Protein AF-A0A3N4RTH4-F1 (afdb_monomer_lite)

Organism: NCBI:txid88074

Radius of gyration: 20.94 Å; chains: 1; bounding box: 50×32×53 Å

Foldseek 3Di:
DDDDDDPDPPPDPPPPDDDDDDDPVRVVDDDDDPVSVVVVVVVVVVPDPDDDPPPPPDDD

Sequence (60 aa):
MTTQDGKDRAAGEAPGESVRERSAEEREITAPTPADVRAKAEEGREDEEPEPPSADVQAP

Structure (mmCIF, N/CA/C/O backbone):
data_AF-A0A3N4RTH4-F1
#
_entry.id   AF-A0A3N4RTH4-F1
#
loop_
_atom_site.group_PDB
_atom_site.id
_atom_site.type_symbol
_atom_site.label_atom_id
_atom_site.label_alt_id
_atom_site.label_comp_id
_atom_site.label_asym_id
_atom_site.label_entity_id
_atom_site.label_seq_id
_atom_site.pdbx_PDB_ins_code
_atom_site.Cartn_x
_atom_site.Cartn_y
_atom_site.Cartn_z
_atom_site.occupancy
_atom_site.B_iso_or_equi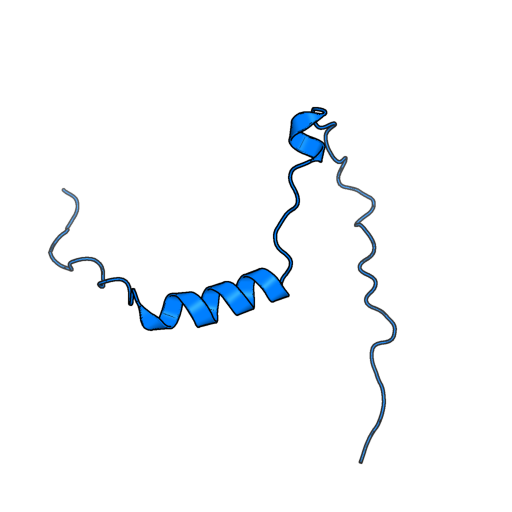v
_atom_site.auth_seq_id
_atom_site.auth_comp_id
_atom_site.auth_asym_id
_atom_site.auth_atom_id
_atom_site.pdbx_PDB_model_num
ATOM 1 N N . MET A 1 1 ? -31.786 -11.613 -16.281 1.00 37.00 1 MET A N 1
ATOM 2 C CA . MET A 1 1 ? -32.034 -10.263 -16.831 1.00 37.00 1 MET A CA 1
ATOM 3 C C . MET A 1 1 ? -30.786 -9.418 -16.608 1.00 37.00 1 MET A C 1
ATOM 5 O O . MET A 1 1 ? -30.305 -9.438 -15.488 1.00 37.00 1 MET A O 1
ATOM 9 N N . THR A 1 2 ? -30.329 -8.726 -17.665 1.00 52.81 2 THR A N 1
ATOM 10 C CA . THR A 1 2 ? -29.402 -7.563 -17.714 1.00 52.81 2 THR A CA 1
ATOM 11 C C . THR A 1 2 ? -27.946 -7.771 -17.238 1.00 52.81 2 THR A C 1
ATOM 13 O O . THR A 1 2 ? -27.709 -8.066 -16.079 1.00 52.81 2 THR A O 1
ATOM 16 N N . THR A 1 3 ? -26.960 -7.934 -18.138 1.00 57.53 3 THR A N 1
ATOM 17 C CA . THR A 1 3 ? -26.192 -6.972 -18.987 1.00 57.53 3 THR A CA 1
ATOM 18 C C . THR A 1 3 ? -25.086 -6.198 -18.258 1.00 57.53 3 THR A C 1
ATOM 20 O O . THR A 1 3 ? -25.377 -5.329 -17.450 1.00 57.53 3 THR A O 1
ATOM 23 N N . GLN A 1 4 ? -23.838 -6.517 -18.633 1.00 65.75 4 GLN A N 1
ATOM 24 C CA . GLN A 1 4 ? -22.769 -5.601 -19.064 1.00 65.75 4 GLN A CA 1
ATOM 25 C C . GLN A 1 4 ? -22.777 -4.186 -18.466 1.00 65.75 4 GLN A C 1
ATOM 27 O O . GLN A 1 4 ? -23.596 -3.376 -18.878 1.00 65.75 4 GLN A O 1
ATOM 32 N N . ASP A 1 5 ? -21.782 -3.862 -17.637 1.00 52.41 5 ASP A N 1
ATOM 33 C CA . ASP A 1 5 ? -21.160 -2.532 -17.646 1.00 52.41 5 ASP A CA 1
ATOM 34 C C . ASP A 1 5 ? -19.791 -2.561 -16.952 1.00 52.41 5 ASP A C 1
ATOM 36 O O . ASP A 1 5 ? -19.587 -3.328 -16.011 1.00 52.41 5 ASP A O 1
ATOM 40 N N . GLY A 1 6 ? -18.853 -1.738 -17.421 1.00 53.94 6 GLY A N 1
ATOM 41 C CA . GLY A 1 6 ? -17.581 -1.514 -16.730 1.00 53.94 6 GLY A CA 1
ATOM 42 C C . GLY A 1 6 ? -16.326 -1.898 -17.507 1.00 53.94 6 GLY A C 1
ATOM 43 O O . GLY A 1 6 ? -15.389 -2.450 -16.940 1.00 53.94 6 GLY A O 1
ATOM 44 N N . LYS A 1 7 ? -16.276 -1.564 -18.796 1.00 57.16 7 LYS A N 1
ATOM 45 C CA . LYS A 1 7 ? -15.057 -1.592 -19.616 1.00 57.16 7 LYS A CA 1
ATOM 46 C C . LYS A 1 7 ? -14.021 -0.521 -19.196 1.00 57.16 7 LYS A C 1
ATOM 48 O O . LYS A 1 7 ? -12.936 -0.484 -19.757 1.00 57.16 7 LYS A O 1
ATOM 53 N N . ASP A 1 8 ? -14.285 0.319 -18.191 1.00 54.38 8 ASP A N 1
ATOM 54 C CA . ASP A 1 8 ? -13.642 1.642 -18.116 1.00 54.38 8 ASP A CA 1
ATOM 55 C C . ASP A 1 8 ? -13.036 2.035 -16.758 1.00 54.38 8 ASP A C 1
ATOM 57 O O . ASP A 1 8 ? -13.140 3.186 -16.337 1.00 54.38 8 ASP A O 1
ATOM 61 N N . ARG A 1 9 ? -12.344 1.137 -16.047 1.00 53.19 9 ARG A N 1
ATOM 62 C CA . ARG A 1 9 ? -11.457 1.610 -14.964 1.00 53.19 9 ARG A CA 1
ATOM 63 C C . ARG A 1 9 ? -10.108 0.913 -14.946 1.00 53.19 9 ARG A C 1
ATOM 65 O O . ARG A 1 9 ? -9.609 0.489 -13.911 1.00 53.19 9 ARG A O 1
ATOM 72 N N . ALA A 1 10 ? -9.471 0.909 -16.111 1.00 55.47 10 ALA A N 1
ATOM 73 C CA . ALA A 1 10 ? -8.059 1.247 -16.144 1.00 55.47 10 ALA A CA 1
ATOM 74 C C . ALA A 1 10 ? -7.898 2.635 -15.485 1.00 55.47 10 ALA A C 1
ATOM 76 O O . ALA A 1 10 ? -7.981 3.661 -16.150 1.00 55.47 10 ALA A O 1
ATOM 77 N N . ALA A 1 11 ? -7.762 2.678 -14.157 1.00 57.38 11 ALA A N 1
ATOM 78 C CA . ALA A 1 11 ? -7.096 3.791 -13.497 1.00 57.38 11 ALA A CA 1
ATOM 79 C C . ALA A 1 11 ? -5.618 3.621 -13.894 1.00 57.38 11 ALA A C 1
ATOM 81 O O . ALA A 1 11 ? -4.900 2.840 -13.291 1.00 57.38 11 ALA A O 1
ATOM 82 N N . GLY A 1 12 ? -5.164 4.139 -15.033 1.00 51.59 12 GLY A N 1
ATOM 83 C CA . GLY A 1 12 ? -5.282 5.560 -15.312 1.00 51.59 12 GLY A CA 1
ATOM 84 C C . GLY A 1 12 ? -4.469 6.256 -14.233 1.00 51.59 12 GLY A C 1
ATOM 85 O O . GLY A 1 12 ? -5.043 6.905 -13.367 1.00 51.59 12 GLY A O 1
ATOM 86 N N . GLU A 1 13 ? -3.164 5.962 -14.221 1.00 60.00 13 GLU A N 1
ATOM 87 C CA . GLU A 1 13 ? -2.141 6.650 -13.439 1.00 60.00 13 GLU A CA 1
ATOM 88 C C . GLU A 1 13 ? -2.473 8.141 -13.472 1.00 60.00 13 GLU A C 1
ATOM 90 O O . GLU A 1 13 ? -2.525 8.736 -14.550 1.00 60.00 13 GLU A O 1
ATOM 95 N N . ALA A 1 14 ? -2.853 8.707 -12.324 1.00 58.12 14 ALA A N 1
ATOM 96 C CA . ALA A 1 14 ? -3.242 10.105 -12.251 1.00 58.12 14 ALA A CA 1
ATOM 97 C C . ALA A 1 14 ? -2.047 10.939 -12.747 1.00 58.12 14 ALA A C 1
ATOM 99 O O . ALA A 1 14 ? -1.001 10.928 -12.092 1.00 58.12 14 ALA A O 1
ATOM 100 N N . PRO A 1 15 ? -2.142 11.636 -13.896 1.00 60.59 15 PRO A N 1
ATOM 101 C CA . PRO A 1 15 ? -0.998 12.328 -14.455 1.00 60.59 15 PRO A CA 1
ATOM 102 C C . PRO A 1 15 ? -0.890 13.656 -13.711 1.00 60.59 15 PRO A C 1
ATOM 104 O O . PRO A 1 15 ? -1.499 14.654 -14.092 1.00 60.59 15 PRO A O 1
ATOM 107 N N . GLY A 1 16 ? -0.192 13.650 -12.581 1.00 56.53 16 GLY A N 1
ATOM 108 C CA . GLY A 1 16 ? -0.053 14.849 -11.758 1.00 56.53 16 GLY A CA 1
ATOM 109 C C . GLY A 1 16 ? 0.748 14.675 -10.478 1.00 56.53 16 GLY A C 1
ATOM 110 O O . GLY A 1 16 ? 1.262 15.665 -9.965 1.00 56.53 16 GLY A O 1
ATOM 111 N N . GLU A 1 17 ? 0.910 13.451 -9.976 1.00 61.72 17 GLU A N 1
ATOM 112 C CA . GLU A 1 17 ? 1.820 13.198 -8.862 1.00 61.72 17 GLU A CA 1
ATOM 113 C C . GLU A 1 17 ? 3.199 12.860 -9.430 1.00 61.72 17 GLU A C 1
ATOM 115 O O . GLU A 1 17 ? 3.381 11.842 -10.098 1.00 61.72 17 GLU A O 1
ATOM 120 N N . SER A 1 18 ? 4.181 13.740 -9.229 1.00 68.50 18 SER A N 1
ATOM 121 C CA . SER A 1 18 ? 5.561 13.407 -9.560 1.00 68.50 18 SER A CA 1
ATOM 122 C C . SER A 1 18 ? 6.014 12.276 -8.638 1.00 68.50 18 SER A C 1
ATOM 124 O O . SER A 1 18 ? 6.291 12.481 -7.455 1.00 68.50 18 SER A O 1
ATOM 126 N N . VAL A 1 19 ? 6.079 11.059 -9.179 1.00 78.50 19 VAL A N 1
ATOM 127 C CA . VAL A 1 19 ? 6.670 9.921 -8.474 1.0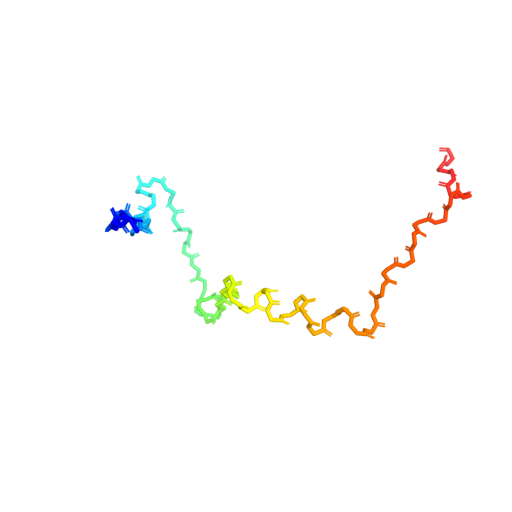0 78.50 19 VAL A CA 1
ATOM 128 C C . VAL A 1 19 ? 8.128 10.275 -8.200 1.00 78.50 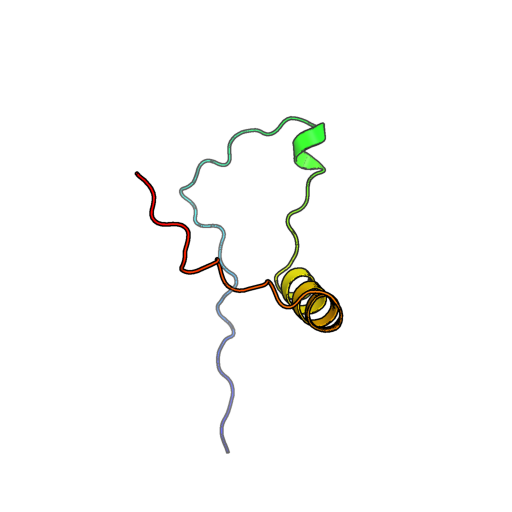19 VAL A C 1
ATOM 130 O O . VAL A 1 19 ? 8.905 10.512 -9.126 1.00 78.50 19 VAL A O 1
ATOM 133 N N . ARG A 1 20 ? 8.491 10.370 -6.918 1.00 85.19 20 ARG A N 1
ATOM 134 C CA . ARG A 1 20 ? 9.873 10.646 -6.513 1.00 85.19 20 ARG A CA 1
ATOM 135 C C . ARG A 1 20 ? 10.773 9.515 -6.999 1.00 85.19 20 ARG A C 1
ATOM 137 O O . ARG A 1 20 ? 10.387 8.346 -6.954 1.00 85.19 20 ARG A O 1
ATOM 144 N N . GLU A 1 21 ? 11.972 9.865 -7.453 1.00 89.94 21 GLU A N 1
ATOM 145 C CA . GLU A 1 21 ? 12.976 8.864 -7.800 1.00 89.94 21 GLU A CA 1
ATOM 146 C C . GLU A 1 21 ? 13.284 8.001 -6.570 1.00 89.94 21 GLU A C 1
ATOM 148 O O . GLU A 1 21 ? 13.493 8.516 -5.473 1.00 89.94 21 GLU A O 1
ATOM 153 N N . ARG A 1 22 ? 13.261 6.680 -6.766 1.00 88.88 22 ARG A N 1
ATOM 154 C CA . ARG A 1 22 ? 13.547 5.673 -5.739 1.00 88.88 22 ARG A CA 1
ATOM 155 C C . ARG A 1 22 ? 14.928 5.070 -5.979 1.00 88.88 22 ARG A C 1
ATOM 157 O O . ARG A 1 22 ? 15.299 4.850 -7.139 1.00 88.88 22 ARG A O 1
ATOM 164 N N . SER A 1 23 ? 15.648 4.759 -4.902 1.00 91.69 23 SER A N 1
ATOM 165 C CA . SER A 1 23 ? 16.920 4.020 -4.949 1.00 91.69 23 SER A CA 1
ATOM 166 C C . SER A 1 23 ? 16.733 2.646 -5.607 1.00 91.69 23 SER A C 1
ATOM 168 O O . SER A 1 23 ? 15.615 2.141 -5.670 1.00 91.69 23 SER A O 1
ATOM 170 N N . ALA A 1 24 ? 17.807 2.014 -6.097 1.00 91.25 24 ALA A N 1
ATOM 171 C CA . ALA A 1 24 ? 17.713 0.703 -6.760 1.00 91.25 24 ALA A CA 1
ATOM 172 C C . ALA A 1 24 ? 16.996 -0.342 -5.884 1.00 91.25 24 ALA A C 1
ATOM 174 O O . ALA A 1 24 ? 16.054 -0.985 -6.333 1.00 91.25 24 ALA A O 1
ATOM 175 N N . GLU A 1 25 ? 17.377 -0.391 -4.611 1.00 91.94 25 GLU A N 1
ATOM 176 C CA . GLU A 1 25 ? 16.813 -1.238 -3.552 1.00 91.94 25 GLU A CA 1
ATOM 177 C C . GLU A 1 25 ? 15.323 -0.934 -3.312 1.00 91.94 25 GLU A C 1
ATOM 179 O O . GLU A 1 25 ? 14.480 -1.821 -3.232 1.00 91.94 25 GLU A O 1
ATOM 184 N N . GLU A 1 26 ? 14.954 0.347 -3.270 1.00 90.12 26 GLU A N 1
ATOM 185 C CA . GLU A 1 26 ? 13.569 0.769 -3.037 1.00 90.12 26 GLU A CA 1
ATOM 186 C C . GLU A 1 26 ? 12.638 0.449 -4.211 1.00 90.12 26 GLU A C 1
ATOM 188 O O . GLU A 1 26 ? 11.419 0.379 -4.033 1.00 90.12 26 GLU A O 1
ATOM 193 N N . ARG A 1 27 ? 13.181 0.277 -5.422 1.00 88.38 27 ARG A N 1
ATOM 194 C CA . ARG A 1 27 ? 12.406 -0.117 -6.610 1.00 88.38 27 ARG A CA 1
ATOM 195 C C . ARG A 1 27 ? 12.070 -1.605 -6.620 1.00 88.38 27 ARG A C 1
ATOM 197 O O . ARG A 1 27 ? 11.129 -1.977 -7.315 1.00 88.38 27 ARG A O 1
ATOM 204 N N . GLU A 1 28 ? 12.785 -2.419 -5.847 1.00 92.44 28 GLU A N 1
ATOM 205 C CA . GLU A 1 28 ? 12.488 -3.845 -5.663 1.00 92.44 28 GLU A CA 1
ATOM 206 C C . GLU A 1 28 ? 11.283 -4.056 -4.730 1.00 92.44 28 GLU A C 1
ATOM 208 O O . GLU A 1 28 ? 10.591 -5.073 -4.813 1.00 92.44 28 GLU A O 1
ATOM 213 N N . ILE A 1 29 ? 10.971 -3.067 -3.882 1.00 89.81 29 ILE A N 1
ATOM 214 C CA . ILE A 1 29 ? 9.818 -3.106 -2.980 1.00 89.81 29 ILE A CA 1
ATOM 215 C C . ILE A 1 29 ? 8.524 -2.971 -3.790 1.00 89.81 29 ILE A C 1
ATOM 217 O O . ILE A 1 29 ? 8.240 -1.930 -4.398 1.00 89.81 29 ILE A O 1
ATOM 221 N N . THR A 1 30 ? 7.715 -4.031 -3.747 1.00 89.81 30 THR A N 1
ATOM 222 C CA . THR A 1 30 ? 6.388 -4.099 -4.367 1.00 89.81 30 THR A CA 1
ATOM 223 C C . THR A 1 30 ? 5.314 -4.024 -3.287 1.00 89.81 30 THR A C 1
ATOM 225 O O . THR A 1 30 ? 5.372 -4.747 -2.294 1.00 89.81 30 THR A O 1
ATOM 228 N N . ALA A 1 31 ? 4.335 -3.137 -3.468 1.00 90.56 31 ALA A N 1
ATOM 229 C CA . ALA A 1 31 ? 3.185 -3.065 -2.574 1.00 90.56 31 ALA A CA 1
ATOM 230 C C . ALA A 1 31 ? 2.296 -4.313 -2.745 1.00 90.56 31 ALA A C 1
ATOM 232 O O . ALA A 1 31 ? 2.152 -4.796 -3.872 1.00 90.56 31 ALA A O 1
ATOM 233 N N . PRO A 1 32 ? 1.675 -4.825 -1.668 1.00 93.00 32 PRO A N 1
ATOM 234 C CA . PRO A 1 32 ? 0.744 -5.940 -1.776 1.00 93.00 32 PRO A CA 1
ATOM 235 C C . PRO A 1 32 ? -0.441 -5.570 -2.670 1.00 93.00 32 PRO A C 1
ATOM 237 O O . PRO A 1 32 ? -0.928 -4.433 -2.665 1.00 93.00 32 PRO A O 1
ATOM 240 N N . THR A 1 33 ? -0.938 -6.543 -3.425 1.00 94.25 33 THR A N 1
ATOM 241 C CA . THR A 1 33 ? -2.161 -6.373 -4.204 1.00 94.25 33 THR A CA 1
ATOM 242 C C . THR A 1 33 ? -3.384 -6.358 -3.281 1.00 94.25 33 THR A C 1
ATOM 244 O O . THR A 1 33 ? -3.358 -6.905 -2.174 1.00 94.25 33 THR A O 1
ATOM 247 N N . PRO A 1 34 ? -4.524 -5.807 -3.733 1.00 94.12 34 PRO A N 1
ATOM 248 C CA . PRO A 1 34 ? -5.775 -5.913 -2.984 1.00 94.12 34 PRO A CA 1
ATOM 249 C C . PRO A 1 34 ? -6.208 -7.359 -2.691 1.00 94.12 34 PRO A C 1
ATOM 251 O O . PRO A 1 34 ? -6.931 -7.591 -1.726 1.00 94.12 34 PRO A O 1
ATOM 254 N N . ALA A 1 35 ? -5.798 -8.328 -3.517 1.00 95.19 35 ALA A N 1
ATOM 255 C CA . ALA A 1 35 ? -6.047 -9.743 -3.262 1.00 95.19 35 ALA A CA 1
ATOM 256 C C . ALA A 1 35 ? -5.171 -10.266 -2.114 1.00 95.19 35 ALA A C 1
ATOM 258 O O . ALA A 1 35 ? -5.698 -10.938 -1.230 1.00 95.19 35 ALA A O 1
ATOM 259 N N . ASP A 1 36 ? -3.890 -9.882 -2.073 1.00 92.94 36 ASP A N 1
ATOM 260 C CA . ASP A 1 36 ? -2.963 -10.246 -0.990 1.00 92.94 36 ASP A CA 1
ATOM 261 C C . ASP A 1 36 ? -3.464 -9.735 0.365 1.00 92.94 36 ASP A C 1
ATOM 263 O O . ASP A 1 36 ? -3.442 -10.461 1.357 1.00 92.94 36 ASP A O 1
ATOM 267 N N . VAL A 1 37 ? -4.000 -8.510 0.397 1.00 92.00 37 VAL A N 1
ATOM 268 C CA . VAL A 1 37 ? -4.606 -7.925 1.605 1.00 92.00 37 VAL A CA 1
ATOM 269 C C . VAL A 1 37 ? -5.824 -8.730 2.074 1.00 92.00 37 VAL A C 1
ATOM 271 O O . VAL A 1 37 ? -5.981 -8.963 3.270 1.00 92.00 37 VAL A O 1
ATOM 274 N N . ARG A 1 38 ? -6.687 -9.182 1.153 1.00 91.12 38 ARG A N 1
ATOM 275 C CA . ARG A 1 38 ? -7.862 -10.004 1.501 1.00 91.12 38 ARG A CA 1
ATOM 276 C C . ARG A 1 38 ? -7.459 -11.391 1.989 1.00 91.12 38 ARG A C 1
ATOM 278 O O . ARG A 1 38 ? -8.021 -11.855 2.970 1.00 91.12 38 ARG A O 1
ATOM 285 N N . ALA A 1 39 ? -6.488 -12.025 1.336 1.00 90.00 39 ALA A N 1
ATOM 286 C CA . ALA A 1 39 ? -5.984 -13.334 1.739 1.00 90.00 39 ALA A CA 1
ATOM 287 C C . ALA A 1 39 ? -5.381 -13.290 3.153 1.00 90.00 39 ALA A C 1
ATOM 289 O O . ALA A 1 39 ? -5.765 -14.088 4.002 1.00 90.00 39 ALA A O 1
ATOM 290 N N . LYS A 1 40 ? -4.541 -12.284 3.439 1.00 83.56 40 LYS A N 1
ATOM 291 C CA . LYS A 1 40 ? -4.013 -11.999 4.785 1.00 83.56 40 LYS A CA 1
ATOM 292 C C . LYS A 1 40 ? -5.113 -11.805 5.834 1.00 83.56 40 LYS A C 1
ATOM 294 O O . LYS A 1 40 ? -4.947 -12.225 6.972 1.00 83.56 40 LYS A O 1
ATOM 299 N N . ALA A 1 41 ? -6.215 -11.143 5.475 1.00 83.25 41 ALA A N 1
ATOM 300 C CA . ALA A 1 41 ? -7.324 -10.893 6.396 1.00 83.25 41 ALA A CA 1
ATOM 301 C C . ALA A 1 41 ? -8.127 -12.158 6.732 1.00 83.25 41 ALA A C 1
ATOM 303 O O . ALA A 1 41 ? -8.685 -12.238 7.819 1.00 83.25 41 ALA A O 1
ATOM 304 N N . GLU A 1 42 ? -8.201 -13.128 5.821 1.00 79.88 42 GLU A N 1
ATOM 305 C CA . GLU A 1 42 ? -8.797 -14.436 6.115 1.00 79.88 42 GLU A CA 1
ATOM 306 C C . GLU A 1 42 ? -7.828 -15.305 6.938 1.00 79.88 42 GLU A C 1
ATOM 308 O O . GLU A 1 42 ? -8.263 -15.944 7.886 1.00 79.88 42 GLU A O 1
ATOM 313 N N . GLU A 1 43 ? -6.519 -15.247 6.656 1.00 76.56 43 GLU A N 1
ATOM 314 C CA . GLU A 1 43 ? -5.468 -15.948 7.419 1.00 76.56 43 GLU A CA 1
ATOM 315 C C . GLU A 1 43 ? -5.354 -15.445 8.875 1.00 76.56 43 GLU A C 1
ATOM 317 O O . GLU A 1 43 ? -5.189 -16.236 9.796 1.00 76.56 43 GLU A O 1
ATOM 322 N N . GLY A 1 44 ? -5.491 -14.134 9.109 1.00 64.06 44 GLY A N 1
ATOM 323 C CA . GLY A 1 44 ? -5.377 -13.524 10.442 1.00 64.06 44 GLY A CA 1
ATOM 324 C C . GLY A 1 44 ? -6.631 -13.608 11.323 1.00 64.06 44 GLY A C 1
ATOM 325 O O . GLY A 1 44 ? -6.568 -13.242 12.493 1.00 64.06 44 GLY A O 1
ATOM 326 N N . ARG A 1 45 ? -7.775 -14.071 10.797 1.00 58.56 45 ARG A N 1
ATOM 327 C CA . ARG A 1 45 ? -9.005 -14.254 11.596 1.00 58.56 45 ARG A CA 1
ATOM 328 C C . ARG A 1 45 ? -8.988 -15.508 12.462 1.00 58.56 45 ARG A C 1
ATOM 330 O O . ARG A 1 45 ? -9.847 -15.632 13.330 1.00 58.56 45 ARG A O 1
ATOM 337 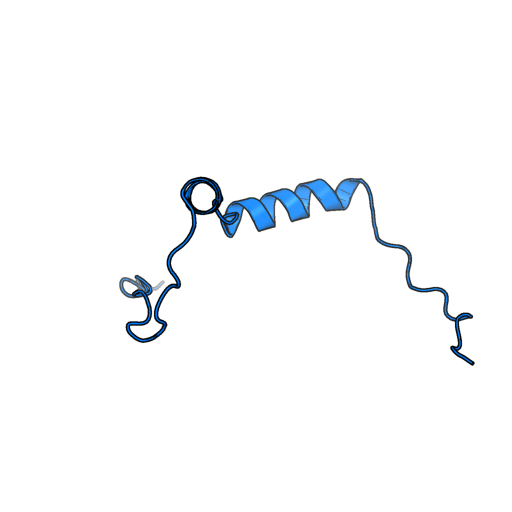N N . GLU A 1 46 ? -8.070 -16.434 12.207 1.00 60.34 46 GLU A N 1
ATOM 338 C CA . GLU A 1 46 ? -8.012 -17.698 12.941 1.00 60.34 46 GLU A CA 1
ATOM 339 C C . GLU A 1 46 ? -7.207 -17.594 14.246 1.00 60.34 46 GLU A C 1
ATOM 341 O O . GLU A 1 46 ? -7.446 -18.401 15.139 1.00 60.34 46 GLU A O 1
ATOM 346 N N .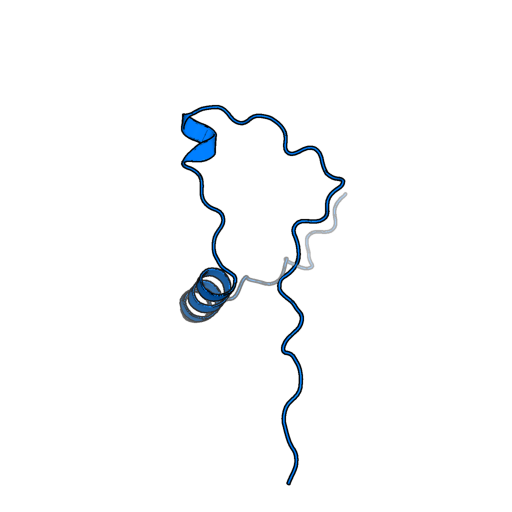 ASP A 1 47 ? -6.320 -16.596 14.396 1.00 63.38 47 ASP A N 1
ATOM 347 C CA . ASP A 1 47 ? -5.330 -16.607 15.488 1.00 63.38 47 ASP A CA 1
ATOM 348 C C . ASP A 1 47 ? -5.311 -15.370 16.409 1.00 63.38 47 ASP A C 1
ATOM 350 O O . ASP A 1 47 ? -4.895 -15.504 17.553 1.00 63.38 47 ASP A O 1
ATOM 354 N N . GLU A 1 48 ? -5.792 -14.181 16.017 1.00 63.47 48 GLU A N 1
ATOM 355 C CA . GLU A 1 48 ? -5.669 -12.989 16.885 1.00 63.47 48 GLU A CA 1
ATOM 356 C C . GLU A 1 48 ? -6.856 -12.021 16.736 1.00 63.47 48 GLU A C 1
ATOM 358 O O . GLU A 1 48 ? -6.763 -10.992 16.064 1.00 63.47 48 GLU A O 1
ATOM 363 N N . GLU A 1 49 ? -7.991 -12.312 17.385 1.00 70.62 49 GLU A N 1
ATOM 364 C CA . GLU A 1 49 ? -8.972 -11.257 17.674 1.00 70.62 49 GLU A CA 1
ATOM 365 C C . GLU A 1 49 ? -8.289 -10.256 18.629 1.00 70.62 49 GLU A C 1
ATOM 367 O O . GLU A 1 49 ? -7.925 -10.642 19.743 1.00 70.62 49 GLU A O 1
ATOM 372 N N . PRO A 1 50 ? -8.024 -9.001 18.211 1.00 73.38 50 PRO A N 1
ATOM 373 C CA . PRO A 1 50 ? -7.303 -8.060 19.055 1.00 73.38 50 PRO A CA 1
ATOM 374 C C . PRO A 1 50 ? -8.146 -7.758 20.292 1.00 73.38 50 PRO A C 1
ATOM 376 O O . PRO A 1 50 ? -9.308 -7.360 20.169 1.00 73.38 50 PRO A O 1
ATOM 379 N N . GLU A 1 51 ? -7.564 -7.927 21.483 1.00 78.62 51 GLU A N 1
ATOM 380 C CA . GLU A 1 51 ? -8.260 -7.581 22.720 1.00 78.62 51 GLU A CA 1
ATOM 381 C C . GLU A 1 51 ? -8.696 -6.107 22.670 1.00 78.62 51 GLU A C 1
ATOM 383 O O . GLU A 1 51 ? -7.926 -5.238 22.232 1.00 78.62 51 GLU A O 1
ATOM 388 N N . PRO A 1 52 ? -9.935 -5.791 23.092 1.00 80.62 52 PRO A N 1
ATOM 389 C CA . PRO A 1 52 ? -10.371 -4.408 23.157 1.00 80.62 52 PRO A CA 1
ATOM 390 C C . PRO A 1 52 ? -9.437 -3.633 24.096 1.00 80.62 52 PRO A C 1
ATOM 392 O O . PRO A 1 52 ? -8.988 -4.183 25.106 1.00 80.62 52 PRO A O 1
ATOM 395 N N . PRO A 1 53 ? -9.146 -2.351 23.807 1.00 80.69 53 PRO A N 1
ATOM 396 C CA . PRO A 1 53 ? -8.331 -1.548 24.706 1.00 80.69 53 PRO A CA 1
ATOM 397 C C . PRO A 1 53 ? -8.974 -1.541 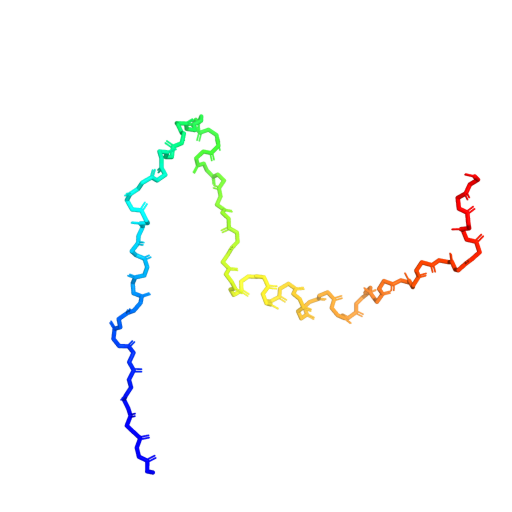26.096 1.00 80.69 53 PRO A C 1
ATOM 399 O O . PRO A 1 53 ? -10.174 -1.283 26.222 1.00 80.69 53 PRO A O 1
ATOM 402 N N . SER A 1 54 ? -8.182 -1.824 27.134 1.00 80.31 54 SER A N 1
ATOM 403 C CA . SER A 1 54 ? -8.668 -1.806 28.514 1.00 80.31 54 SER A CA 1
ATOM 404 C C . SER A 1 54 ? -9.309 -0.456 28.825 1.00 80.31 54 SER A C 1
ATOM 406 O O . SER A 1 54 ? -8.650 0.584 28.768 1.00 80.31 54 SER A O 1
ATOM 408 N N . ALA A 1 55 ? -10.594 -0.480 29.179 1.00 75.88 55 ALA A N 1
ATOM 409 C CA . ALA A 1 55 ? -11.369 0.717 29.502 1.00 75.88 55 ALA A CA 1
ATOM 410 C C . ALA A 1 55 ? -10.802 1.497 30.707 1.00 75.88 55 ALA A C 1
ATOM 412 O O . ALA A 1 55 ? -11.096 2.679 30.865 1.00 75.88 55 ALA A O 1
ATOM 413 N N . ASP A 1 56 ? -9.967 0.854 31.528 1.00 70.12 56 ASP A N 1
ATOM 414 C CA . ASP A 1 56 ? -9.320 1.442 32.703 1.00 70.12 56 ASP A CA 1
ATOM 415 C C . ASP A 1 56 ? -8.103 2.330 32.388 1.00 70.12 56 ASP A C 1
ATOM 417 O O . ASP A 1 56 ? -7.583 2.997 33.283 1.00 70.12 56 ASP A O 1
ATOM 421 N N . VAL A 1 57 ? -7.637 2.396 31.134 1.00 72.94 57 VAL A N 1
ATOM 422 C CA . VAL A 1 57 ? -6.567 3.328 30.741 1.00 72.94 57 VAL A CA 1
ATOM 423 C C . VAL A 1 57 ? -7.173 4.706 30.459 1.00 72.94 57 VAL A C 1
ATOM 425 O O . VAL A 1 57 ? -7.289 5.143 29.316 1.00 72.94 57 VAL A O 1
ATOM 428 N N . GLN A 1 58 ? -7.567 5.423 31.512 1.00 71.38 58 GLN A N 1
ATOM 429 C CA . GLN A 1 58 ? -7.674 6.879 31.423 1.00 71.38 58 GLN A CA 1
ATOM 430 C C . GLN A 1 58 ? -6.260 7.464 31.452 1.00 71.38 58 GLN A C 1
ATOM 432 O O . GLN A 1 58 ? -5.517 7.276 32.414 1.00 71.38 58 GLN A O 1
ATOM 437 N N . ALA A 1 59 ? -5.877 8.155 30.377 1.00 74.38 59 ALA A N 1
ATOM 438 C CA . ALA A 1 59 ? -4.660 8.959 30.373 1.00 74.38 59 ALA A CA 1
ATOM 439 C C . ALA A 1 59 ? -4.750 10.058 31.462 1.00 74.38 59 ALA A C 1
ATOM 441 O O . ALA A 1 59 ? -5.851 10.573 31.681 1.00 74.38 59 ALA A O 1
ATOM 442 N N . PRO A 1 60 ? -3.635 10.384 32.149 1.00 71.06 60 PRO A N 1
ATOM 443 C CA . PRO A 1 60 ? -3.601 11.371 33.233 1.00 71.06 60 PRO A CA 1
ATOM 444 C C . PRO A 1 60 ? -3.910 12.802 32.779 1.00 71.06 60 PRO A C 1
ATOM 446 O O . PRO A 1 60 ? -3.616 13.140 31.608 1.00 71.06 60 PRO A O 1
#

Secondary structure (DSSP, 8-state):
--------------TT--PPP--HHHHH--PPPHHHHHHHHHHTTTT--PPPPPTT----

pLDDT: mean 74.14, std 15.01, range [37.0, 95.19]